Protein AF-A0A355BD97-F1 (afdb_monomer)

Sequence (100 aa):
YMNQEALQHTLETKKVTFFSRTKNRLWTKGEESGHFLELVSIKEDCDNDTLLVQVNPAGPTCHTGLDTCWQELNNQYYGFLTKLENTIQSRRENEDSKSS

Solvent-accessible surface area (back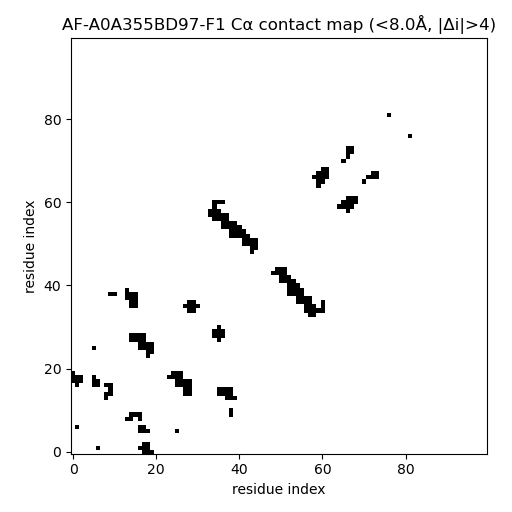bone atoms only — not comparable to full-atom values): 5957 Å² total; per-residue (Å²): 100,63,48,73,66,20,48,50,49,18,69,73,69,35,36,44,28,27,37,39,82,89,76,74,39,78,46,50,51,27,76,87,77,64,30,29,34,36,57,72,50,76,43,69,51,98,84,66,86,49,76,53,74,42,60,52,65,52,56,46,66,23,96,86,68,34,61,32,88,82,79,47,80,92,68,90,78,64,63,68,58,49,54,50,52,53,52,53,52,54,50,52,58,56,52,59,66,73,74,111

Mean predicted aligned error: 5.74 Å

pLDDT: mean 93.56, std 8.33, range [48.94, 98.62]

Foldseek 3Di:
DADPVQVVCCVVVQWRWHQDPVVRDIDTQCPPPVFTWGFDDWDADPVRPDIDTDTDTPAQRDPVRHNDPVNDDPDDDPDVVVVVVVVVVVVVVVVVVVVD

Structure (mmCIF, N/CA/C/O backbone):
data_AF-A0A355BD97-F1
#
_entry.id   AF-A0A355BD97-F1
#
loop_
_atom_site.group_PDB
_atom_site.id
_atom_site.type_symbol
_atom_site.label_atom_id
_atom_site.label_alt_id
_atom_site.label_comp_id
_atom_site.label_asym_id
_atom_site.label_entity_id
_atom_site.label_seq_id
_atom_site.pdbx_PDB_ins_code
_atom_site.Cartn_x
_atom_site.Cartn_y
_atom_site.Cartn_z
_atom_site.occupancy
_atom_site.B_iso_or_equiv
_atom_site.auth_seq_id
_atom_site.auth_comp_id
_atom_site.auth_asym_id
_atom_site.auth_atom_id
_atom_site.pdbx_PDB_model_num
ATOM 1 N N . TYR A 1 1 ? -3.080 0.082 10.153 1.00 96.00 1 TYR A N 1
ATOM 2 C CA . TYR A 1 1 ? -4.254 -0.747 10.493 1.00 96.00 1 TYR A CA 1
ATOM 3 C C . TYR A 1 1 ? -5.512 -0.036 10.052 1.00 96.00 1 TYR A C 1
ATOM 5 O O . TYR A 1 1 ? -5.514 1.191 10.022 1.00 96.00 1 TYR A O 1
ATOM 13 N N . MET A 1 2 ? -6.547 -0.790 9.709 1.00 98.06 2 MET A N 1
ATOM 14 C CA . MET A 1 2 ? -7.864 -0.266 9.358 1.00 98.06 2 MET A CA 1
ATOM 15 C C . MET A 1 2 ? -8.875 -0.777 10.383 1.00 98.06 2 MET A C 1
ATOM 17 O O . MET A 1 2 ? -8.788 -1.923 10.813 1.00 98.06 2 MET A O 1
ATOM 21 N N . ASN A 1 3 ? -9.798 0.084 10.797 1.00 97.56 3 ASN A N 1
ATOM 22 C CA . ASN A 1 3 ? -11.091 -0.346 11.319 1.00 97.56 3 ASN A CA 1
ATOM 23 C C . ASN A 1 3 ? -12.098 -0.376 10.150 1.00 97.56 3 ASN A C 1
ATOM 25 O O . ASN A 1 3 ? -11.752 -0.012 9.022 1.00 97.56 3 ASN A O 1
ATOM 29 N N . GLN A 1 4 ? -13.346 -0.765 10.420 1.00 97.69 4 GLN A N 1
ATOM 30 C CA . GLN A 1 4 ? -14.396 -0.821 9.397 1.00 97.69 4 GLN A CA 1
ATOM 31 C C . GLN A 1 4 ? -14.591 0.523 8.675 1.00 97.69 4 GLN A C 1
ATOM 33 O O . GLN A 1 4 ? -14.745 0.562 7.459 1.00 97.69 4 GLN A O 1
ATOM 38 N N . GLU A 1 5 ? -14.543 1.629 9.418 1.00 98.38 5 GLU A N 1
ATOM 39 C CA . GLU A 1 5 ? -14.711 2.979 8.877 1.00 98.38 5 GLU A CA 1
ATOM 40 C C . GLU A 1 5 ? -13.567 3.366 7.925 1.00 98.38 5 GLU A C 1
ATOM 42 O O . GLU A 1 5 ? -13.809 3.874 6.835 1.00 98.38 5 GLU A O 1
ATOM 47 N N . ALA A 1 6 ? -12.318 3.061 8.287 1.00 98.56 6 ALA A N 1
ATOM 48 C CA . ALA A 1 6 ? -11.156 3.306 7.438 1.00 98.56 6 ALA A CA 1
ATOM 49 C C . ALA A 1 6 ? -11.195 2.472 6.148 1.00 98.56 6 ALA A C 1
ATOM 51 O O . ALA A 1 6 ? -10.841 2.976 5.079 1.00 98.56 6 ALA A O 1
ATOM 52 N N . LEU A 1 7 ? -11.654 1.218 6.234 1.00 98.38 7 LEU A N 1
ATOM 53 C CA . LEU A 1 7 ? -11.857 0.368 5.061 1.00 98.38 7 LEU A CA 1
ATOM 54 C C . LEU A 1 7 ? -12.946 0.944 4.148 1.00 98.38 7 LEU A C 1
ATOM 56 O O . LEU A 1 7 ? -12.717 1.093 2.949 1.00 98.38 7 LEU A O 1
ATOM 60 N N . GLN A 1 8 ? -14.091 1.329 4.712 1.00 98.50 8 GLN A N 1
ATOM 61 C CA . GLN A 1 8 ? -15.190 1.936 3.961 1.00 98.50 8 GLN A CA 1
ATOM 62 C C . GLN A 1 8 ? -14.740 3.222 3.256 1.00 98.50 8 GLN A C 1
ATOM 64 O O . GLN A 1 8 ? -14.911 3.365 2.046 1.00 98.50 8 GLN A O 1
ATOM 69 N N . HIS A 1 9 ? -14.058 4.107 3.982 1.00 98.44 9 HIS A N 1
ATOM 70 C CA . HIS A 1 9 ? -13.521 5.346 3.429 1.00 98.44 9 HIS A CA 1
ATOM 71 C C . HIS A 1 9 ? -12.496 5.084 2.312 1.00 98.44 9 HIS A C 1
ATOM 73 O O . HIS A 1 9 ? -12.474 5.784 1.297 1.00 98.44 9 HIS A O 1
ATOM 79 N N . THR A 1 10 ? -11.674 4.037 2.450 1.00 98.62 10 THR A N 1
ATOM 80 C CA . THR A 1 10 ? -10.735 3.606 1.403 1.00 98.62 10 THR A CA 1
ATOM 81 C C . THR A 1 10 ? -11.467 3.148 0.139 1.00 98.62 10 THR A C 1
ATOM 83 O O . THR A 1 10 ? -11.079 3.513 -0.973 1.00 98.62 10 THR A O 1
ATOM 86 N N . LEU A 1 11 ? -12.547 2.374 0.290 1.00 98.44 11 LEU A N 1
ATOM 87 C CA . LEU A 1 11 ? -13.353 1.877 -0.827 1.00 98.44 11 LEU A CA 1
ATOM 88 C C . LEU A 1 11 ? -14.092 2.999 -1.565 1.00 98.44 11 LEU A C 1
ATOM 90 O O . LEU A 1 11 ? -14.185 2.941 -2.795 1.00 98.44 11 LEU A O 1
ATOM 94 N N . GLU A 1 12 ? -14.582 3.999 -0.834 1.00 98.44 12 GLU A N 1
ATOM 95 C CA . GLU A 1 12 ? -15.302 5.158 -1.369 1.00 98.44 12 GLU A CA 1
ATOM 96 C C . GLU A 1 12 ? -14.369 6.136 -2.083 1.00 98.44 12 GLU A C 1
ATOM 98 O O . GLU A 1 12 ? -14.600 6.496 -3.236 1.00 98.44 12 GLU A O 1
ATOM 103 N N . THR A 1 13 ? -13.287 6.543 -1.419 1.00 98.19 13 THR A N 1
ATOM 104 C CA . THR A 1 13 ? -12.389 7.593 -1.931 1.00 98.19 13 THR A CA 1
ATOM 105 C C . THR A 1 13 ? -11.329 7.080 -2.895 1.00 98.19 13 THR A C 1
ATOM 107 O O . THR A 1 13 ? -10.649 7.881 -3.536 1.00 98.19 13 THR A O 1
ATOM 110 N N . LYS A 1 14 ? -11.150 5.755 -2.971 1.00 98.50 14 LYS A N 1
ATOM 111 C CA . LYS A 1 14 ? -10.040 5.098 -3.677 1.00 98.50 14 LYS A CA 1
ATOM 112 C C . LYS A 1 14 ? -8.662 5.574 -3.210 1.00 98.50 14 LYS A C 1
ATOM 114 O O . LYS A 1 14 ? -7.691 5.468 -3.951 1.00 98.50 14 LYS A O 1
ATOM 119 N N . LYS A 1 15 ? -8.553 6.061 -1.973 1.00 98.50 15 LYS A N 1
ATOM 120 C CA . LYS A 1 15 ? -7.291 6.439 -1.330 1.00 98.50 15 LYS A CA 1
ATOM 121 C C . LYS A 1 15 ? -7.139 5.649 -0.045 1.00 98.50 15 LYS A C 1
ATOM 123 O O . LYS A 1 15 ? -8.079 5.576 0.736 1.00 98.50 15 LYS A O 1
ATOM 128 N N . VAL A 1 16 ? -5.967 5.064 0.188 1.00 98.56 16 VAL A N 1
ATOM 129 C CA . VAL A 1 16 ? -5.755 4.254 1.395 1.00 98.56 16 VAL A CA 1
ATOM 130 C C . VAL A 1 16 ? -5.870 5.113 2.652 1.00 98.56 16 VAL A C 1
ATOM 132 O O . VAL A 1 16 ? -5.044 5.994 2.916 1.00 98.56 16 VAL A O 1
ATOM 135 N N . THR A 1 17 ? -6.876 4.795 3.457 1.00 98.56 17 THR A N 1
ATOM 136 C CA . THR A 1 17 ? -7.146 5.401 4.754 1.00 98.56 17 THR A CA 1
ATOM 137 C C . THR A 1 17 ? -6.892 4.382 5.851 1.00 98.56 17 THR A C 1
ATOM 139 O O . THR A 1 17 ? -7.371 3.255 5.815 1.00 98.56 17 THR A O 1
ATOM 142 N N . PHE A 1 18 ? -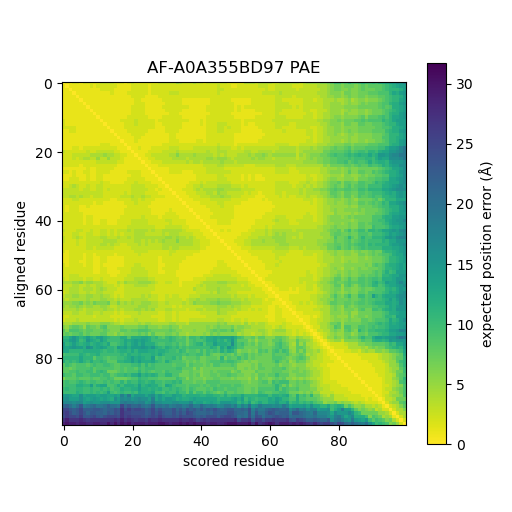6.130 4.783 6.858 1.00 98.31 18 PHE A N 1
ATOM 143 C CA . PHE A 1 18 ? -5.866 3.993 8.049 1.00 98.31 18 PHE A CA 1
ATOM 144 C C . PHE A 1 18 ? -6.608 4.567 9.251 1.00 98.31 18 PHE A C 1
ATOM 146 O O . PHE A 1 18 ? -6.976 5.739 9.287 1.00 98.31 18 PHE A O 1
ATOM 153 N N . PHE A 1 19 ? -6.743 3.745 10.285 1.00 98.31 19 PHE A N 1
ATOM 154 C CA . PHE A 1 19 ? -7.143 4.179 11.611 1.00 98.31 19 PHE A CA 1
ATOM 155 C C . PHE A 1 19 ? -5.923 4.218 12.535 1.00 98.31 19 PHE A C 1
ATOM 157 O O . PHE A 1 19 ? -5.261 3.202 12.786 1.00 98.31 19 PHE A O 1
ATOM 164 N N . SER A 1 20 ? -5.610 5.406 13.049 1.00 96.00 20 SER A N 1
ATOM 165 C CA . SER A 1 20 ? -4.569 5.585 14.054 1.00 96.00 20 SER A CA 1
ATOM 166 C C . SER A 1 20 ? -5.103 5.185 15.424 1.00 96.00 20 SER A C 1
ATOM 168 O O . SER A 1 20 ? -5.878 5.918 16.031 1.00 96.00 20 SER A O 1
ATOM 170 N N . ARG A 1 21 ? -4.641 4.044 15.946 1.00 95.56 21 ARG A N 1
ATOM 171 C CA . ARG A 1 21 ? -5.018 3.568 17.289 1.00 95.56 21 ARG A CA 1
ATOM 172 C C . ARG A 1 21 ? -4.547 4.501 18.408 1.00 95.56 21 ARG A C 1
ATOM 174 O O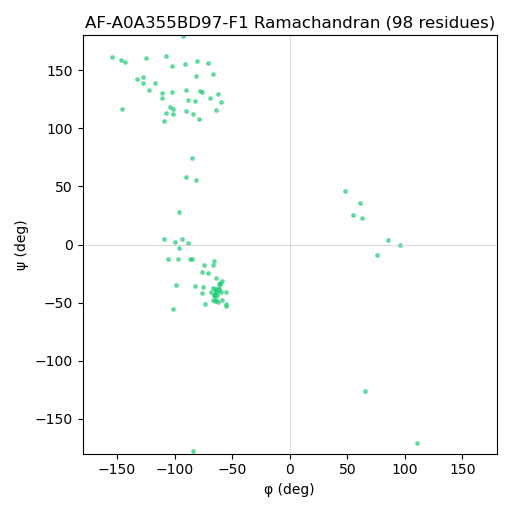 . ARG A 1 21 ? -5.188 4.574 19.444 1.00 95.56 21 ARG A O 1
ATOM 181 N N . THR A 1 22 ? -3.442 5.218 18.202 1.00 95.06 22 THR A N 1
ATOM 182 C CA . THR A 1 22 ? -2.890 6.142 19.205 1.00 95.06 22 THR A CA 1
ATOM 183 C C . THR A 1 22 ? -3.584 7.499 19.195 1.00 95.06 22 THR A C 1
ATOM 185 O O . THR A 1 22 ? -3.766 8.093 20.249 1.00 95.06 22 THR A O 1
ATOM 188 N N . LYS A 1 23 ? -3.983 7.994 18.016 1.00 94.44 23 LYS A N 1
ATOM 189 C CA . LYS A 1 23 ? -4.669 9.290 17.865 1.00 94.44 23 LYS A CA 1
ATOM 190 C C . LYS A 1 23 ? -6.196 9.166 17.803 1.00 94.44 23 LYS A C 1
ATOM 192 O O . LYS A 1 23 ? -6.864 10.185 17.691 1.00 94.44 23 LYS A O 1
ATOM 197 N N . ASN A 1 24 ? -6.723 7.940 17.836 1.00 96.25 24 ASN A N 1
ATOM 198 C CA . ASN A 1 24 ? -8.145 7.608 17.747 1.00 96.25 24 ASN A CA 1
ATOM 199 C C . ASN A 1 24 ? -8.869 8.334 16.595 1.00 96.25 24 ASN A C 1
ATOM 201 O O . ASN A 1 24 ? -9.928 8.925 16.790 1.00 96.25 24 ASN A O 1
ATOM 205 N N . ARG A 1 25 ? -8.259 8.344 15.402 1.00 97.06 25 ARG A N 1
ATOM 206 C CA . ARG A 1 25 ? -8.791 9.036 14.217 1.00 97.06 25 ARG A CA 1
ATOM 207 C C . ARG A 1 25 ? -8.463 8.318 12.915 1.00 97.06 25 ARG A C 1
ATOM 209 O O . ARG A 1 25 ? -7.464 7.594 12.839 1.00 97.06 25 ARG A O 1
ATOM 216 N N . LEU A 1 26 ? -9.248 8.604 11.880 1.00 98.12 26 LEU A N 1
ATOM 217 C CA . LEU A 1 26 ? -8.890 8.301 10.498 1.00 98.12 26 LEU A CA 1
ATOM 218 C C . LEU A 1 26 ? -7.693 9.151 10.045 1.00 98.12 26 LEU A C 1
ATOM 220 O O . LEU A 1 26 ? -7.505 10.295 10.475 1.00 98.12 26 LEU A O 1
ATOM 224 N N . TRP A 1 27 ? -6.870 8.564 9.187 1.00 97.75 27 TRP A N 1
ATOM 225 C CA . TRP A 1 27 ? -5.717 9.198 8.563 1.00 97.75 27 TRP A CA 1
ATOM 226 C C . TRP A 1 27 ? -5.550 8.648 7.150 1.00 97.75 27 TRP A C 1
ATOM 228 O O . TRP A 1 27 ? -5.308 7.452 6.974 1.00 97.75 27 TRP A O 1
ATOM 238 N N . THR A 1 28 ? -5.675 9.504 6.142 1.00 98.00 28 THR A N 1
ATOM 239 C CA . THR A 1 28 ? -5.466 9.103 4.748 1.00 98.00 28 THR A CA 1
ATOM 240 C C . THR A 1 28 ? -3.997 9.264 4.393 1.00 98.00 28 THR A C 1
ATOM 242 O O . THR A 1 28 ? -3.421 10.343 4.549 1.00 98.00 28 THR A O 1
ATOM 245 N N . LYS A 1 29 ? -3.354 8.191 3.915 1.00 97.56 29 LYS A N 1
ATOM 246 C CA . LYS A 1 29 ? -1.940 8.256 3.531 1.00 97.56 29 LYS A CA 1
ATOM 247 C C . LYS A 1 29 ? -1.779 9.296 2.429 1.00 9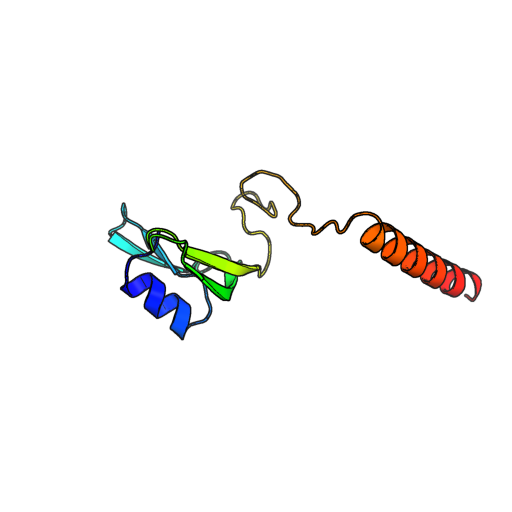7.56 29 LYS A C 1
ATOM 249 O O . LYS A 1 29 ? -2.410 9.180 1.386 1.00 97.56 29 LYS A O 1
ATOM 254 N N . GLY A 1 30 ? -0.922 10.286 2.672 1.00 96.44 30 GLY A N 1
ATOM 255 C CA . GLY A 1 30 ? -0.687 11.394 1.747 1.00 96.44 30 GLY A CA 1
ATOM 256 C C . GLY A 1 30 ? -1.502 12.656 2.034 1.00 96.44 30 GLY A C 1
ATOM 257 O O . GLY A 1 30 ? -1.292 13.636 1.332 1.00 96.44 30 GLY A O 1
ATOM 258 N N . GLU A 1 31 ? -2.366 12.688 3.062 1.00 95.38 31 GLU A N 1
ATOM 259 C CA . GLU A 1 31 ? -3.191 13.876 3.367 1.00 95.38 31 GLU A CA 1
ATOM 260 C C . GLU A 1 31 ? -2.370 15.150 3.646 1.00 95.38 31 GLU A C 1
ATOM 262 O O . GLU A 1 31 ? -2.805 16.240 3.292 1.00 95.38 31 GLU A O 1
ATOM 267 N N . GLU A 1 32 ? -1.164 15.012 4.206 1.00 93.81 32 GLU A N 1
ATOM 268 C CA . GLU A 1 32 ? -0.237 16.130 4.452 1.00 93.81 32 GLU A CA 1
ATOM 269 C C . GLU A 1 32 ? 0.854 16.250 3.372 1.00 93.81 32 GLU A C 1
ATOM 271 O O . GLU A 1 32 ? 1.271 17.354 3.034 1.00 93.81 32 GLU A O 1
ATOM 276 N N . SER A 1 33 ? 1.333 15.125 2.824 1.00 95.25 33 SER A N 1
ATOM 277 C CA . SER A 1 33 ? 2.500 15.101 1.926 1.00 95.25 33 SER A CA 1
ATOM 278 C C . SER A 1 33 ? 2.161 15.105 0.433 1.00 95.25 33 SER A C 1
ATOM 280 O O . SER A 1 33 ? 3.060 15.213 -0.391 1.00 95.25 33 SER A O 1
ATOM 282 N N . GLY A 1 34 ? 0.899 14.884 0.058 1.00 95.31 34 GLY A N 1
ATOM 283 C CA . GLY A 1 34 ? 0.473 14.659 -1.328 1.00 95.31 34 GLY A CA 1
ATOM 284 C C . GLY A 1 34 ? 0.803 13.268 -1.891 1.00 95.31 34 GLY A C 1
ATOM 285 O O . GLY A 1 34 ? 0.306 12.911 -2.955 1.00 95.31 34 GLY A O 1
ATOM 286 N N . HIS A 1 35 ? 1.586 12.448 -1.179 1.00 96.56 35 HIS A N 1
ATOM 287 C CA . HIS A 1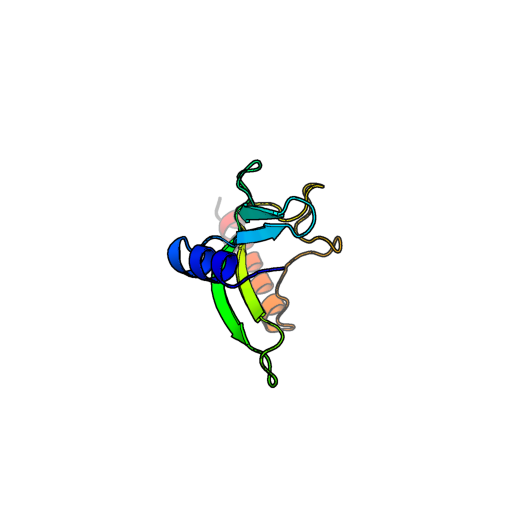 35 ? 1.971 11.094 -1.608 1.00 96.56 35 HIS A CA 1
ATOM 288 C C . HIS A 1 35 ? 0.910 10.064 -1.229 1.00 96.56 35 HIS A C 1
ATOM 290 O O . HIS A 1 35 ? 1.058 9.313 -0.251 1.00 96.56 35 HIS A O 1
ATOM 296 N N . PHE A 1 36 ? -0.189 10.099 -1.981 1.00 98.00 36 PHE A N 1
ATOM 297 C CA . PHE A 1 36 ? -1.318 9.192 -1.829 1.00 98.00 36 PHE A CA 1
ATOM 298 C C . PHE A 1 36 ? -0.987 7.774 -2.292 1.00 98.00 36 PHE A C 1
ATOM 300 O O . PHE A 1 36 ? -0.105 7.555 -3.118 1.00 98.00 36 PHE A O 1
ATOM 307 N N . LEU A 1 37 ? -1.728 6.811 -1.750 1.00 98.31 37 LEU A N 1
ATOM 308 C CA . LEU A 1 37 ? -1.786 5.451 -2.271 1.00 98.31 37 LEU A CA 1
ATOM 309 C C . LEU A 1 37 ? -3.167 5.264 -2.898 1.00 98.31 37 LEU A C 1
ATOM 311 O O . LEU A 1 37 ? -4.166 5.197 -2.175 1.00 98.31 37 LEU A O 1
ATOM 315 N N . GLU A 1 38 ? -3.221 5.241 -4.224 1.00 98.44 38 GLU A N 1
ATOM 316 C CA . GLU A 1 38 ? -4.463 5.101 -4.983 1.00 98.44 38 GLU A CA 1
ATOM 317 C C . GLU A 1 38 ? -4.851 3.628 -5.070 1.00 98.44 38 GLU A C 1
ATOM 319 O O . GLU A 1 38 ? -4.062 2.792 -5.506 1.00 98.44 38 GLU A O 1
ATOM 324 N N . LEU A 1 39 ? -6.056 3.294 -4.620 1.00 98.62 39 LEU A N 1
ATOM 325 C CA . LEU A 1 39 ? -6.522 1.921 -4.502 1.00 98.62 39 LEU A CA 1
ATOM 326 C C . LEU A 1 39 ? -6.748 1.281 -5.876 1.00 98.62 39 LEU A C 1
ATOM 328 O O . LEU A 1 39 ? -7.555 1.771 -6.664 1.00 98.62 39 LEU A O 1
ATOM 332 N N . VAL A 1 40 ? -6.126 0.121 -6.097 1.00 98.38 40 VAL A N 1
ATOM 333 C CA . VAL A 1 40 ? -6.362 -0.742 -7.264 1.00 98.38 40 VAL A CA 1
ATOM 334 C C . VAL A 1 40 ? -7.264 -1.915 -6.888 1.00 98.38 40 VAL A C 1
ATOM 336 O O . VAL A 1 40 ? -8.307 -2.119 -7.504 1.00 98.38 40 VAL A O 1
ATOM 339 N N . SER A 1 41 ? -6.884 -2.692 -5.871 1.00 98.44 41 SER A N 1
ATOM 340 C CA . SER A 1 41 ? -7.666 -3.845 -5.412 1.00 98.44 41 SER A CA 1
ATOM 341 C C . SER A 1 41 ? -7.409 -4.165 -3.939 1.00 98.44 41 SER A C 1
ATOM 343 O O . SER A 1 41 ? -6.407 -3.736 -3.366 1.00 98.44 41 SER A O 1
ATOM 345 N N . ILE A 1 42 ? -8.327 -4.913 -3.325 1.00 98.38 42 ILE A N 1
ATOM 346 C CA . ILE A 1 42 ? -8.180 -5.474 -1.978 1.00 98.38 42 ILE A CA 1
ATOM 347 C C . ILE A 1 42 ? -8.455 -6.973 -2.063 1.00 98.38 42 ILE A C 1
ATOM 349 O O . ILE A 1 42 ? -9.378 -7.388 -2.765 1.00 98.38 42 ILE A O 1
ATOM 353 N N . LYS A 1 43 ? -7.656 -7.770 -1.356 1.00 98.12 43 LYS A N 1
ATOM 354 C CA . LYS A 1 43 ? -7.883 -9.202 -1.143 1.00 98.12 43 LYS A CA 1
ATOM 355 C C . LYS A 1 43 ? -7.823 -9.514 0.345 1.00 98.12 43 LYS A C 1
ATOM 357 O O . LYS A 1 43 ? -7.018 -8.916 1.050 1.00 98.12 43 LYS A O 1
ATOM 362 N N . GLU A 1 44 ? -8.647 -10.448 0.783 1.00 97.75 44 GLU A N 1
ATOM 363 C CA . GLU A 1 44 ? -8.570 -11.070 2.106 1.00 97.75 44 GLU A CA 1
ATOM 364 C C . GLU A 1 44 ? -7.694 -12.326 2.056 1.00 97.75 44 GLU A C 1
ATOM 366 O O . GLU A 1 44 ? -7.493 -12.915 0.986 1.00 97.75 44 GLU A O 1
ATOM 371 N N . ASP A 1 45 ? -7.119 -12.694 3.196 1.00 97.75 45 ASP A N 1
ATOM 372 C CA . ASP A 1 45 ? -6.464 -13.984 3.382 1.00 97.75 45 ASP A CA 1
ATOM 373 C C . ASP A 1 45 ? -7.466 -15.094 3.745 1.00 97.75 45 ASP A C 1
ATOM 375 O O . ASP A 1 45 ? -8.677 -14.901 3.718 1.00 97.75 45 ASP A O 1
ATOM 379 N N . CYS A 1 46 ? -6.979 -16.315 3.986 1.00 97.94 46 CYS A N 1
ATOM 380 C CA . CYS A 1 46 ? -7.836 -17.502 4.063 1.00 97.94 46 CYS A CA 1
ATOM 381 C C . CYS A 1 46 ? -8.730 -17.579 5.309 1.00 97.94 46 CYS A C 1
ATOM 383 O O . CYS A 1 46 ? -9.746 -18.274 5.283 1.00 97.94 46 CYS A O 1
ATOM 385 N N . ASP A 1 47 ? -8.347 -16.913 6.392 1.00 98.00 47 ASP A N 1
ATOM 386 C CA . ASP A 1 47 ? -9.073 -16.818 7.659 1.00 98.00 47 ASP A CA 1
ATOM 387 C C . ASP A 1 47 ? -9.664 -15.422 7.904 1.00 98.00 47 ASP A C 1
ATOM 389 O O . ASP A 1 47 ? -10.339 -15.210 8.913 1.00 98.00 47 ASP A O 1
ATOM 393 N N . ASN A 1 48 ? -9.541 -14.527 6.918 1.00 96.44 48 ASN A N 1
ATOM 394 C CA . ASN A 1 48 ? -10.152 -13.201 6.872 1.00 96.44 48 ASN A CA 1
ATOM 395 C C . ASN A 1 48 ? -9.709 -12.278 8.017 1.00 96.44 48 ASN A C 1
ATOM 397 O O . ASN A 1 48 ? -10.510 -11.479 8.517 1.00 96.44 48 ASN A O 1
ATOM 401 N N . ASP A 1 49 ? -8.451 -12.377 8.445 1.00 96.88 49 ASP A N 1
ATOM 402 C CA . ASP A 1 49 ? -7.884 -11.506 9.479 1.00 96.88 49 ASP A CA 1
ATOM 403 C C . ASP A 1 49 ? -6.925 -10.442 8.916 1.00 96.88 49 ASP A C 1
ATOM 405 O O . ASP A 1 49 ? -6.634 -9.441 9.587 1.00 96.88 49 ASP A O 1
ATOM 409 N N . THR A 1 50 ? -6.525 -10.589 7.647 1.00 97.81 50 THR A N 1
ATOM 410 C CA . THR A 1 50 ? -5.592 -9.688 6.973 1.00 97.81 50 THR A CA 1
ATOM 411 C C . THR A 1 50 ? -6.090 -9.269 5.590 1.00 97.81 50 THR A C 1
ATOM 413 O O . THR A 1 50 ? -6.646 -10.044 4.817 1.00 97.81 50 THR A O 1
ATOM 416 N N . LEU A 1 51 ? -5.842 -8.000 5.244 1.00 97.94 51 LEU A N 1
ATOM 417 C CA . LEU A 1 51 ? -6.123 -7.448 3.919 1.00 97.94 51 LEU A CA 1
ATOM 418 C C . LEU A 1 51 ? -4.828 -7.129 3.167 1.00 97.94 51 LEU A C 1
ATOM 420 O O . LEU A 1 51 ? -4.002 -6.340 3.636 1.00 97.94 51 LEU A O 1
ATOM 424 N N . LEU A 1 52 ? -4.696 -7.664 1.954 1.00 98.25 52 LEU A N 1
ATOM 425 C CA . LEU A 1 52 ? -3.703 -7.245 0.972 1.00 98.25 52 LEU A CA 1
ATOM 426 C C . LEU A 1 52 ? -4.291 -6.137 0.096 1.00 98.25 52 LEU A C 1
ATOM 428 O O . LEU A 1 52 ? -5.220 -6.367 -0.677 1.00 98.25 52 LEU A O 1
ATOM 432 N N . VAL A 1 53 ? -3.721 -4.937 0.196 1.00 98.31 53 VAL A N 1
ATOM 433 C CA . VAL A 1 53 ? -4.177 -3.751 -0.537 1.00 98.31 53 VAL A CA 1
ATOM 434 C C . VAL A 1 53 ? -3.177 -3.421 -1.643 1.00 98.31 53 VAL A C 1
ATOM 436 O O . VAL A 1 53 ? -2.042 -3.036 -1.370 1.00 98.31 53 VAL A O 1
ATOM 439 N N . GLN A 1 54 ? -3.599 -3.570 -2.898 1.00 98.00 54 GLN A N 1
ATOM 440 C CA . GLN A 1 54 ? -2.807 -3.211 -4.072 1.00 98.00 54 GLN A CA 1
ATOM 441 C C . GLN A 1 54 ? -3.087 -1.760 -4.464 1.00 98.00 54 GLN A C 1
ATOM 443 O O . GLN A 1 54 ? -4.248 -1.351 -4.544 1.00 98.00 54 GLN A O 1
ATOM 448 N N . VAL A 1 55 ? -2.028 -0.989 -4.722 1.00 97.62 55 VAL A N 1
ATOM 449 C CA . VAL A 1 55 ? -2.113 0.463 -4.922 1.00 97.62 55 VAL A CA 1
ATOM 450 C C . VAL A 1 55 ? -1.159 0.975 -5.992 1.00 97.62 55 VAL A C 1
ATOM 452 O O . VAL A 1 55 ? -0.114 0.371 -6.227 1.00 97.62 55 VAL A O 1
ATOM 455 N N . ASN A 1 56 ? -1.490 2.135 -6.557 1.00 96.62 56 ASN A N 1
ATOM 456 C CA . ASN A 1 56 ? -0.570 2.975 -7.317 1.00 96.62 56 ASN A CA 1
ATOM 457 C C . ASN A 1 56 ? -0.101 4.139 -6.420 1.00 96.62 56 ASN A C 1
ATOM 459 O O . ASN A 1 56 ? -0.931 4.940 -5.980 1.00 96.62 56 ASN A O 1
ATOM 463 N N . PRO A 1 57 ? 1.196 4.243 -6.085 1.00 96.00 57 PRO A N 1
ATOM 464 C CA . PRO A 1 57 ? 1.708 5.336 -5.265 1.00 96.00 57 PRO A CA 1
ATOM 465 C C . PRO A 1 57 ? 1.871 6.636 -6.073 1.00 96.00 57 PRO A C 1
ATOM 467 O O . PRO A 1 57 ? 2.490 6.654 -7.134 1.00 96.00 57 PRO A O 1
ATOM 470 N N . ALA A 1 58 ? 1.372 7.751 -5.536 1.00 95.81 58 ALA A N 1
ATOM 471 C CA . ALA A 1 58 ? 1.513 9.096 -6.100 1.00 95.81 58 ALA A CA 1
ATOM 472 C C . ALA A 1 58 ? 2.780 9.807 -5.568 1.00 95.81 58 ALA A C 1
ATOM 474 O O . ALA A 1 58 ? 2.717 10.864 -4.933 1.00 95.81 58 ALA A O 1
ATOM 475 N N . GLY A 1 59 ? 3.947 9.196 -5.784 1.00 93.25 59 GLY A N 1
ATOM 476 C CA . GLY A 1 59 ? 5.248 9.652 -5.269 1.00 93.25 59 GLY A CA 1
ATOM 477 C C . GLY A 1 59 ? 5.826 8.729 -4.185 1.00 93.25 59 GLY A C 1
ATOM 478 O O . GLY A 1 59 ? 5.291 7.642 -3.968 1.00 93.25 59 GLY A O 1
ATOM 479 N N . PRO A 1 60 ? 6.920 9.127 -3.504 1.00 93.75 60 PRO A N 1
ATOM 480 C CA . PRO A 1 60 ? 7.592 8.264 -2.537 1.00 93.75 60 PRO A CA 1
ATOM 481 C C . PRO A 1 60 ? 6.669 7.902 -1.371 1.00 93.75 60 PRO A C 1
ATOM 483 O O . PRO A 1 60 ? 6.047 8.758 -0.731 1.00 93.75 60 PRO A O 1
ATOM 486 N N . THR A 1 61 ? 6.585 6.606 -1.068 1.00 94.25 61 THR A N 1
ATOM 487 C CA . THR A 1 61 ? 5.704 6.126 0.003 1.00 94.25 61 THR A CA 1
ATOM 488 C C . THR A 1 61 ? 6.294 6.429 1.376 1.00 94.25 61 THR A C 1
ATOM 490 O O . THR A 1 61 ? 5.544 6.754 2.306 1.00 94.25 61 THR A O 1
ATOM 493 N N . CYS A 1 62 ? 7.620 6.341 1.510 1.00 94.69 62 CYS A N 1
ATOM 494 C CA . CYS A 1 62 ? 8.318 6.512 2.774 1.00 94.69 62 CYS A CA 1
ATOM 495 C C . CYS A 1 62 ? 8.519 7.992 3.127 1.00 94.69 62 CYS A C 1
ATOM 497 O O . CYS A 1 62 ? 8.802 8.833 2.277 1.00 94.69 62 CYS A O 1
ATOM 499 N N . HIS A 1 63 ? 8.455 8.302 4.421 1.00 90.56 63 HIS A N 1
ATOM 500 C CA . HIS A 1 63 ? 8.676 9.650 4.951 1.00 90.56 63 HIS A CA 1
ATOM 501 C C . HIS A 1 63 ? 10.117 10.161 4.762 1.00 90.56 63 HIS A C 1
ATOM 503 O O . HIS A 1 63 ? 10.360 11.353 4.907 1.00 90.56 63 HIS A O 1
ATOM 509 N N . THR A 1 64 ? 11.067 9.282 4.434 1.00 93.31 64 THR A N 1
ATOM 510 C CA . THR A 1 64 ? 12.456 9.642 4.105 1.00 93.31 64 THR A CA 1
ATOM 511 C C . THR A 1 64 ? 12.666 9.955 2.620 1.00 93.31 64 THR A C 1
ATOM 513 O O . THR A 1 64 ? 13.794 10.209 2.210 1.00 93.31 64 THR A O 1
ATOM 516 N N . GLY A 1 65 ? 11.608 9.910 1.802 1.00 91.38 65 GLY A N 1
ATOM 517 C CA . GLY A 1 65 ? 11.690 10.092 0.348 1.00 91.38 65 GLY A CA 1
ATOM 518 C C . GLY A 1 65 ? 12.023 8.815 -0.430 1.00 91.38 65 GLY A C 1
ATOM 519 O O . GLY A 1 65 ? 12.167 8.868 -1.647 1.00 91.38 65 GLY A O 1
ATOM 520 N N . LEU A 1 66 ? 12.130 7.670 0.250 1.00 93.31 66 LEU A N 1
ATOM 521 C CA . LEU A 1 66 ? 12.321 6.368 -0.390 1.00 93.31 66 LEU A CA 1
ATOM 522 C C . LEU A 1 66 ? 11.002 5.786 -0.912 1.00 93.31 66 LEU A C 1
ATOM 524 O O . LEU A 1 66 ? 9.909 6.114 -0.440 1.00 93.31 66 LEU A O 1
ATOM 528 N N . ASP A 1 67 ? 11.132 4.874 -1.869 1.00 91.12 67 ASP A N 1
ATOM 529 C CA . ASP A 1 67 ? 10.011 4.204 -2.528 1.00 91.12 67 ASP A CA 1
ATOM 530 C C . ASP A 1 67 ? 9.228 3.304 -1.558 1.00 91.12 67 ASP A C 1
ATOM 532 O O . ASP A 1 67 ? 8.003 3.378 -1.465 1.00 91.12 67 ASP A O 1
ATOM 536 N N . THR A 1 68 ? 9.952 2.540 -0.733 1.00 94.31 68 THR A N 1
ATOM 537 C CA . THR A 1 68 ? 9.392 1.644 0.284 1.00 94.31 68 THR A CA 1
ATOM 538 C C . THR A 1 68 ? 9.947 1.943 1.677 1.00 94.31 68 THR A C 1
ATOM 540 O O . THR A 1 68 ? 11.012 2.544 1.842 1.00 94.31 68 THR A O 1
ATOM 543 N N . CYS A 1 69 ? 9.242 1.486 2.715 1.00 94.88 69 CYS A N 1
ATOM 544 C CA . CYS A 1 69 ? 9.722 1.576 4.099 1.00 94.88 69 CYS A CA 1
ATOM 545 C C . CYS A 1 69 ? 10.957 0.695 4.375 1.00 94.88 69 CYS A C 1
ATOM 547 O O . CYS A 1 69 ? 11.646 0.928 5.365 1.00 94.88 69 CYS A O 1
ATOM 549 N N . TRP A 1 70 ? 11.238 -0.293 3.519 1.00 94.62 70 TRP A N 1
ATOM 550 C CA . TRP A 1 70 ? 12.344 -1.249 3.668 1.00 94.62 70 TRP A CA 1
ATOM 551 C C . TRP A 1 70 ? 13.623 -0.832 2.938 1.00 94.62 70 TRP A C 1
ATOM 553 O O . TRP A 1 70 ? 14.598 -1.569 2.962 1.00 94.62 70 TRP A O 1
ATOM 563 N N . GLN A 1 71 ? 13.649 0.362 2.335 1.00 92.12 71 GLN A N 1
ATOM 564 C CA . GLN A 1 71 ? 14.790 0.859 1.548 1.00 92.12 71 GLN A CA 1
ATOM 565 C C . GLN A 1 71 ? 15.093 0.013 0.300 1.00 92.12 71 GLN A C 1
ATOM 567 O O . GLN A 1 71 ? 16.195 0.050 -0.241 1.00 92.12 71 GLN A O 1
ATOM 572 N N . GLU A 1 72 ? 14.092 -0.715 -0.183 1.00 89.69 72 GLU A N 1
ATOM 573 C CA . GLU A 1 72 ? 14.146 -1.494 -1.415 1.00 89.69 72 GLU A CA 1
ATOM 574 C C . GLU A 1 72 ? 13.415 -0.752 -2.537 1.00 89.69 72 GLU A C 1
ATOM 576 O O . GLU A 1 72 ? 12.494 0.034 -2.281 1.00 89.69 72 GLU A O 1
ATOM 581 N N . LEU A 1 73 ? 13.817 -1.013 -3.782 1.00 85.81 73 LEU A N 1
ATOM 582 C CA . LEU A 1 73 ? 13.117 -0.518 -4.966 1.00 85.81 73 LEU A CA 1
ATOM 583 C C . LEU A 1 73 ? 11.846 -1.339 -5.189 1.00 85.81 73 LEU A C 1
ATOM 585 O O . LEU A 1 73 ? 11.910 -2.567 -5.243 1.00 85.81 73 LEU A O 1
ATOM 589 N N . ASN A 1 74 ? 10.711 -0.675 -5.399 1.00 86.81 74 ASN A N 1
ATOM 590 C CA . ASN A 1 74 ? 9.446 -1.317 -5.744 1.00 86.81 74 ASN A CA 1
ATOM 591 C C . ASN A 1 74 ? 9.386 -1.645 -7.247 1.00 86.81 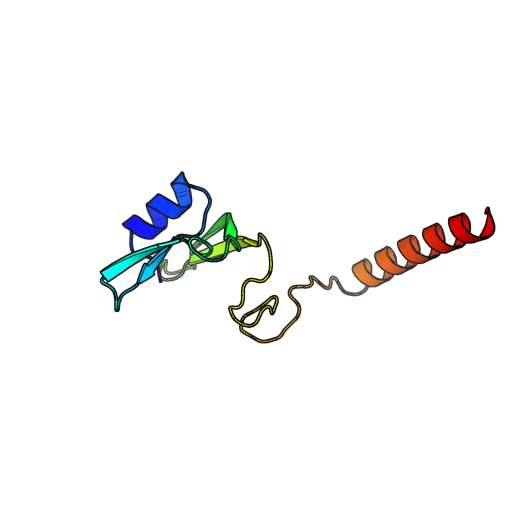74 ASN A C 1
ATOM 593 O O . ASN A 1 74 ? 8.489 -1.216 -7.971 1.00 86.81 74 ASN A O 1
ATOM 597 N N . ASN A 1 75 ? 10.377 -2.395 -7.732 1.00 83.56 75 ASN A N 1
ATOM 598 C CA . ASN A 1 75 ? 10.463 -2.811 -9.126 1.00 83.56 75 ASN A CA 1
ATOM 599 C C . ASN A 1 75 ? 10.030 -4.264 -9.280 1.00 83.56 75 ASN A C 1
ATOM 601 O O . ASN A 1 75 ? 10.524 -5.159 -8.594 1.00 83.56 75 ASN A O 1
ATOM 605 N N . GLN A 1 76 ? 9.157 -4.518 -10.250 1.00 79.75 76 GLN A N 1
ATOM 606 C CA . GLN A 1 76 ? 8.801 -5.879 -10.621 1.00 79.75 76 GLN A CA 1
ATOM 607 C C . GLN A 1 76 ? 9.829 -6.434 -11.604 1.00 79.75 76 GLN A C 1
ATOM 609 O O . GLN A 1 76 ? 9.939 -5.981 -12.741 1.00 79.75 76 GLN A O 1
ATOM 614 N N . TYR A 1 77 ? 10.602 -7.421 -11.152 1.00 83.62 77 TYR A N 1
ATOM 615 C CA . TYR A 1 77 ? 11.553 -8.136 -11.993 1.00 83.62 77 TYR A CA 1
ATOM 616 C C . TYR A 1 77 ? 10.975 -9.487 -12.410 1.00 83.62 77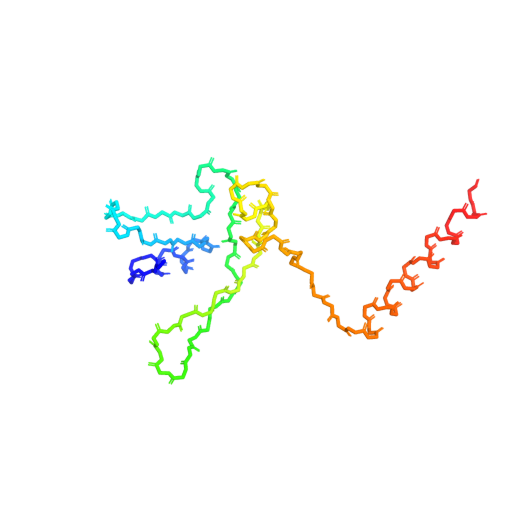 TYR A C 1
ATOM 618 O O . TYR A 1 77 ? 10.839 -10.402 -11.600 1.00 83.62 77 TYR A O 1
ATOM 626 N N . TYR A 1 78 ? 10.686 -9.633 -13.701 1.00 89.81 78 TYR A N 1
ATOM 627 C CA . TYR A 1 78 ? 10.118 -10.844 -14.298 1.00 89.81 78 TYR A CA 1
ATOM 628 C C . TYR A 1 78 ? 11.190 -11.758 -14.906 1.00 89.81 78 TYR A C 1
ATOM 630 O O . TYR A 1 78 ? 10.948 -12.481 -15.878 1.00 89.81 78 TYR A O 1
ATOM 638 N N . GLY A 1 79 ? 12.413 -11.717 -14.372 1.00 89.75 79 GLY A N 1
ATOM 639 C CA . GLY A 1 79 ? 13.500 -12.558 -14.858 1.00 89.75 79 GLY A CA 1
ATOM 640 C C . GLY A 1 79 ? 13.904 -12.212 -16.290 1.00 89.75 79 GLY A C 1
ATOM 641 O O . GLY A 1 79 ? 14.209 -11.067 -16.630 1.00 89.75 79 GLY A O 1
ATOM 642 N N . PHE A 1 80 ? 13.906 -13.235 -17.145 1.00 93.75 80 PHE A N 1
ATOM 643 C CA . PHE A 1 80 ? 14.306 -13.107 -18.544 1.00 93.75 80 PHE A CA 1
ATOM 644 C C . PHE A 1 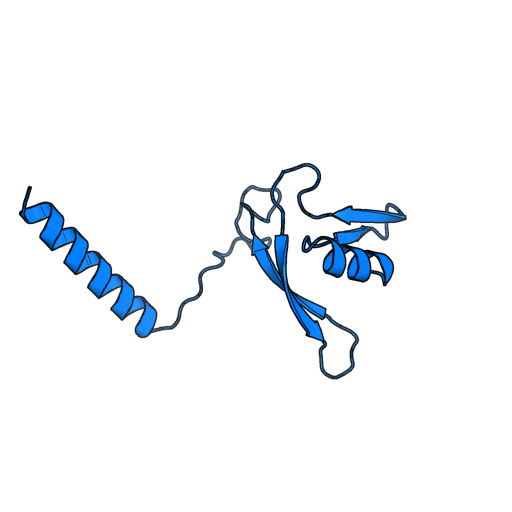80 ? 13.434 -12.120 -19.335 1.00 93.75 80 PHE A C 1
ATOM 646 O O . PHE A 1 80 ? 13.964 -11.432 -20.204 1.00 93.75 80 PHE A O 1
ATOM 653 N N . LEU A 1 81 ? 12.136 -12.004 -19.026 1.00 94.56 81 LEU A N 1
ATOM 654 C CA . LEU A 1 81 ? 11.231 -11.112 -19.761 1.00 94.56 81 LEU A CA 1
ATOM 655 C C . LEU A 1 81 ? 11.611 -9.638 -19.588 1.00 94.56 81 LEU A C 1
ATOM 657 O O . LEU A 1 81 ? 11.731 -8.930 -20.581 1.00 94.56 81 LEU A O 1
ATOM 661 N N . THR A 1 82 ? 11.921 -9.205 -18.363 1.00 92.75 82 THR A N 1
ATOM 662 C CA . THR A 1 82 ? 12.425 -7.845 -18.108 1.00 92.75 82 THR A CA 1
ATOM 663 C C . THR A 1 82 ? 13.753 -7.599 -18.830 1.00 92.75 82 THR A C 1
ATOM 665 O O . THR A 1 82 ? 13.971 -6.537 -19.407 1.00 92.75 82 THR A O 1
ATOM 668 N N . LYS A 1 83 ? 14.651 -8.595 -18.869 1.00 92.31 83 LYS A N 1
ATOM 669 C CA . LYS A 1 83 ? 15.914 -8.477 -19.617 1.00 92.31 83 LYS A CA 1
ATOM 670 C C . LYS A 1 83 ? 15.677 -8.324 -21.123 1.00 92.31 83 LYS A C 1
ATOM 672 O O . LYS A 1 83 ? 16.381 -7.548 -21.774 1.00 92.31 83 LYS A O 1
ATOM 677 N N . LEU A 1 84 ? 14.723 -9.072 -21.673 1.00 95.25 84 LEU A N 1
ATOM 678 C CA . LEU A 1 84 ? 14.351 -8.996 -23.082 1.00 95.25 84 LEU A CA 1
ATOM 679 C C . LEU A 1 84 ? 13.758 -7.624 -23.420 1.00 95.25 84 LEU A C 1
ATOM 681 O O . LEU A 1 84 ? 14.222 -6.997 -24.368 1.00 95.25 84 LEU A O 1
ATOM 685 N N . GLU A 1 85 ? 12.802 -7.147 -22.623 1.00 94.88 85 GLU A N 1
ATOM 686 C CA . GLU A 1 85 ? 12.188 -5.822 -22.768 1.00 94.88 85 GLU A CA 1
ATOM 687 C C . GLU A 1 85 ? 13.247 -4.712 -22.762 1.00 94.88 85 GLU A C 1
ATOM 689 O O . GLU A 1 85 ? 13.340 -3.949 -23.723 1.00 94.88 85 GLU A O 1
ATOM 694 N N . ASN A 1 86 ? 14.140 -4.712 -21.767 1.00 93.50 86 ASN A N 1
ATOM 695 C CA . ASN A 1 86 ? 15.244 -3.753 -21.686 1.00 93.50 86 ASN A CA 1
ATOM 696 C C . ASN A 1 86 ? 16.170 -3.827 -22.909 1.00 93.50 86 ASN A C 1
ATOM 698 O O . ASN A 1 86 ? 16.590 -2.803 -23.438 1.00 93.50 86 ASN A O 1
ATOM 702 N N . THR A 1 87 ? 16.473 -5.035 -23.398 1.00 95.25 87 THR A N 1
ATOM 703 C CA . THR A 1 87 ? 17.317 -5.210 -24.591 1.00 95.25 87 THR A CA 1
ATOM 704 C C . THR A 1 87 ? 16.653 -4.623 -25.840 1.00 95.25 87 THR A C 1
ATOM 706 O O . THR A 1 87 ? 17.335 -4.009 -26.661 1.00 95.25 87 THR A O 1
ATOM 709 N N . ILE A 1 88 ? 15.339 -4.809 -26.001 1.00 96.12 88 ILE A N 1
ATOM 710 C CA . ILE A 1 88 ? 14.572 -4.248 -27.122 1.00 96.12 88 ILE A CA 1
ATOM 711 C C . ILE A 1 88 ? 14.540 -2.720 -27.022 1.00 96.12 88 ILE A C 1
ATOM 713 O O . ILE A 1 88 ? 14.849 -2.051 -28.007 1.00 96.12 88 ILE A O 1
ATOM 717 N N . GLN A 1 89 ? 14.239 -2.178 -25.839 1.00 94.31 89 GLN A N 1
ATOM 718 C CA . GLN A 1 89 ? 14.225 -0.740 -25.566 1.00 94.31 89 GLN A CA 1
ATOM 719 C C . GLN A 1 89 ? 15.573 -0.095 -25.922 1.00 94.31 89 GLN A C 1
ATOM 721 O O . GLN A 1 89 ? 15.625 0.807 -26.757 1.00 94.31 89 GLN A O 1
ATOM 726 N N . SER A 1 90 ? 16.681 -0.633 -25.397 1.00 94.69 90 SER A N 1
ATOM 727 C CA . SER A 1 90 ? 18.021 -0.105 -25.673 1.00 94.69 90 SER A CA 1
ATOM 728 C C . SER A 1 90 ? 18.402 -0.175 -27.152 1.00 94.69 90 SER A C 1
ATOM 730 O O . SER A 1 90 ? 19.134 0.6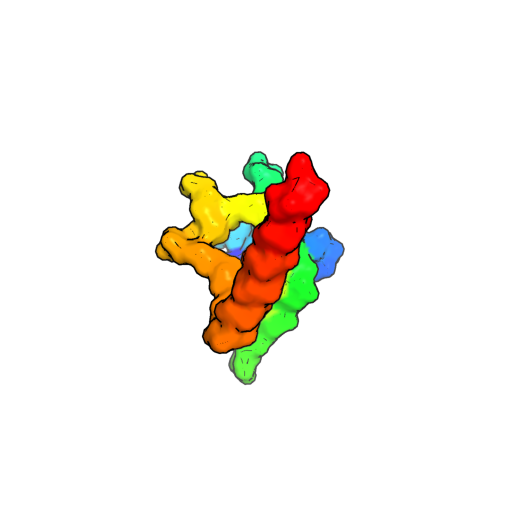83 -27.636 1.00 94.69 90 SER A O 1
ATOM 732 N N . ARG A 1 91 ? 17.956 -1.191 -27.902 1.00 94.50 91 ARG A N 1
ATOM 733 C CA . ARG A 1 91 ? 18.242 -1.267 -29.346 1.00 94.50 91 ARG A CA 1
ATOM 734 C C . ARG A 1 91 ? 17.510 -0.182 -30.127 1.00 94.50 91 ARG A C 1
ATOM 736 O O . ARG A 1 91 ? 18.136 0.426 -30.986 1.00 94.50 91 ARG A O 1
ATOM 743 N N . ARG A 1 92 ? 16.246 0.091 -29.791 1.00 94.12 92 ARG A N 1
ATOM 744 C CA . ARG A 1 92 ? 15.458 1.162 -30.422 1.00 94.12 92 ARG A CA 1
ATOM 745 C C . ARG A 1 92 ? 16.083 2.536 -30.180 1.00 94.12 92 ARG A C 1
ATOM 747 O O . ARG A 1 92 ? 16.358 3.256 -31.129 1.00 94.12 92 ARG A O 1
ATOM 754 N N . GLU A 1 93 ? 16.425 2.845 -28.930 1.00 93.56 93 GLU A N 1
ATOM 755 C CA . GLU A 1 93 ? 17.058 4.123 -28.561 1.00 93.56 93 GLU A CA 1
ATOM 756 C C . GLU A 1 93 ? 18.420 4.336 -29.260 1.00 93.56 93 GLU A C 1
ATOM 758 O O . GLU A 1 93 ? 18.788 5.454 -29.631 1.00 93.56 93 GLU A O 1
ATOM 763 N N . ASN A 1 94 ? 19.175 3.254 -29.489 1.00 89.62 94 ASN A N 1
ATOM 764 C CA . ASN A 1 94 ? 20.451 3.298 -30.210 1.00 89.62 94 ASN A CA 1
ATOM 765 C C . ASN A 1 94 ? 20.305 3.430 -31.740 1.00 89.62 94 ASN A C 1
ATOM 767 O O . ASN A 1 94 ? 21.245 3.874 -32.402 1.00 89.62 94 ASN A O 1
ATOM 771 N N . GLU A 1 95 ? 19.176 3.024 -32.324 1.00 83.00 95 GLU A N 1
ATOM 772 C CA . GLU A 1 95 ? 18.875 3.264 -33.743 1.00 83.00 95 GLU A CA 1
ATOM 773 C C . GLU A 1 95 ? 18.455 4.721 -33.979 1.00 83.00 95 GLU A C 1
ATOM 775 O O . GLU A 1 95 ? 18.942 5.358 -34.918 1.00 83.00 95 GLU A O 1
ATOM 780 N N . ASP A 1 96 ? 17.641 5.276 -33.078 1.00 71.50 96 ASP A N 1
ATOM 781 C CA . ASP A 1 96 ? 17.186 6.669 -33.148 1.00 71.50 96 ASP A CA 1
ATOM 782 C C . ASP A 1 96 ? 18.352 7.665 -32.986 1.00 71.50 96 ASP A C 1
ATOM 784 O O . ASP A 1 96 ? 18.442 8.658 -33.709 1.00 71.50 96 ASP A O 1
ATOM 788 N N . SER A 1 97 ? 19.312 7.363 -32.105 1.00 70.06 97 SER A N 1
ATOM 789 C CA . SER A 1 97 ? 20.504 8.200 -31.872 1.00 70.06 97 SER A CA 1
ATOM 790 C C . SER A 1 97 ? 21.570 8.129 -32.970 1.00 70.06 97 SER A C 1
ATOM 792 O O . SER A 1 97 ? 22.410 9.020 -33.048 1.00 70.06 97 SER A O 1
ATOM 794 N N . LYS A 1 98 ? 21.549 7.108 -33.837 1.00 62.78 98 LYS A N 1
ATOM 795 C CA . LYS A 1 98 ? 22.424 7.029 -35.026 1.00 62.78 98 LYS A CA 1
ATOM 796 C C . LYS A 1 98 ? 21.848 7.730 -36.257 1.00 62.78 98 LYS A C 1
ATOM 798 O O . LYS A 1 98 ? 22.564 7.893 -37.242 1.00 62.78 98 LYS A O 1
ATOM 803 N N . SER A 1 99 ? 20.567 8.089 -36.212 1.00 57.81 99 SER A N 1
ATOM 804 C CA . SER A 1 99 ? 19.837 8.706 -37.325 1.00 57.81 99 SER A CA 1
ATOM 805 C C . SER A 1 99 ? 19.708 10.233 -37.193 1.00 57.81 99 SER A C 1
ATOM 807 O O . SER A 1 99 ? 19.086 10.858 -38.051 1.00 57.81 99 SER A O 1
ATOM 809 N N . SER A 1 100 ? 20.286 10.823 -36.138 1.00 48.94 100 SER A N 1
ATOM 810 C CA . SER A 1 100 ? 20.420 12.274 -35.901 1.00 48.94 100 SER A CA 1
ATOM 811 C C . SER A 1 100 ? 21.876 12.709 -36.035 1.00 48.94 100 SER A C 1
ATOM 813 O O . SER A 1 100 ? 22.099 13.863 -36.459 1.00 48.94 100 SER A O 1
#

Secondary structure (DSSP, 8-state):
---HHHHHHHHHHSB-EEEETTTTEEEETTTTTS--EEEEEEEE-TTSS-EEEEEEESS--STTS-SSTTS-------THHHHHHHHHHHHHHHHHTT--

Radius of gyration: 19.02 Å; Cα contacts (8 Å, |Δi|>4): 125; chains: 1; bounding box: 38×34×56 Å

Nearest PDB structures (foldseek):
  6j2l-assembly1_A  TM=8.195E-01  e=2.686E-10  Shigella flexneri
  6j22-assembly1_A  TM=7.628E-01  e=5.649E-10  Shigella flexneri
  7bgn-assembly3_F  TM=7.319E-01  e=2.053E-08  Medicago truncatula
  7bgn-assembly3_E  TM=7.215E-01  e=1.705E-08  Medicago truncatula
  7bgn-assembly2_C  TM=7.129E-01  e=2.631E-08  Medicago truncatula